Protein AF-0000000067827347 (afdb_homodimer)

InterPro domains:
  IPR035069 Antitoxin HicB/UPF0150 [SSF143100] (1-62)
  IPR051404 Type II Toxin-Antitoxin System Antitoxin [PTHR34504] (1-65)

Foldseek 3Di:
DDWDWDWDADPVVCWIFICTPQCVVADPSPDTGRDPVRNVVVVVVVVCVVVVPVDPRGDHDPPPPPD/DDWDWDWDADPVVCWIFICTVQCVVADPSPDTGRDPVRNVVVVVVVVCVVVVPVDPRHPHDPPPPDD

Sequence (134 aa):
MKYTIVIQWSNEDNCFVVFLPEFETVMQPVTHGETYEEAFDNAQQVLGLLTKDDQPLPNPKPLLFMAMKYTIVIQWSNEDNCFVVFLPEFETVMQPVTHGETYEEAFDNAQQVLGLLTKDDQPLPNPKPLLFMA

Organism: Synechocystis sp. (strain ATCC 27184 / PCC 6803 / Kazusa) (NCBI:txid1111708)

Nearest PDB structures (foldseek):
  5oc4-assembly1_A  TM=5.158E-01  e=4.528E+00  Homo sapiens
  6f00-assembly3_C  TM=4.547E-01  e=6.228E+00  Homo sapiens
  6ei8-assembly1_A  TM=4.521E-01  e=7.075E+00  Homo sapiens
  7o9m-assembly1_a  TM=2.789E-01  e=9.732E+00  Homo sapiens
  5oc4-assembly1_A  TM=5.099E-01  e=4.076E+00  Homo sapiens

Radius of gyration: 14.09 Å; Cα contact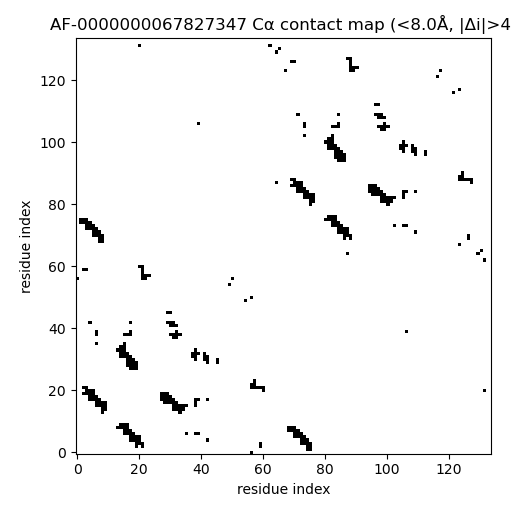s (8 Å, |Δi|>4): 215; chains: 2; bounding box: 31×40×31 Å

Solvent-accessible surface area (backbone atoms only — not comparable to full-atom values): 7933 Å² total; per-residue (Å²): 136,71,66,45,42,33,37,34,58,34,80,90,75,70,29,26,34,25,38,46,76,46,50,73,87,50,71,80,58,70,44,50,20,86,39,71,66,50,18,49,55,43,41,54,52,50,49,52,61,61,56,68,50,80,59,84,69,53,66,80,62,78,80,64,77,72,129,137,73,65,45,43,34,38,31,56,32,81,91,76,68,30,26,33,24,38,46,74,48,48,71,88,51,73,80,58,70,43,48,19,86,41,71,65,50,18,49,57,44,44,53,52,52,49,52,59,60,55,68,49,79,59,84,69,51,66,81,62,79,81,64,77,73,129

Secondary structure (DSSP, 8-state):
----EEEEEETTTTEEEEE-TT-TTS-SS-EEESSHHHHHHHHHHHHHHHHHS--------------/----EEEEEETTTTEEEEE-TT-TTS-SS-EEESSHHHHHHHHHHHHHHHHHS--------------

pLDDT: mean 82.98, std 18.2, range [35.28, 98.19]

Structure (mmCIF, N/CA/C/O backbone):
data_AF-0000000067827347-model_v1
#
loop_
_entity.id
_entity.type
_entity.pdbx_description
1 polymer 'Ssl0350 protein'
#
loop_
_atom_site.group_PDB
_atom_site.id
_atom_site.type_symbol
_atom_site.label_atom_id
_atom_site.label_alt_id
_atom_site.label_comp_id
_atom_site.label_asym_id
_atom_site.label_entity_id
_atom_site.label_seq_id
_atom_site.pdbx_PDB_ins_code
_atom_site.Cartn_x
_atom_site.Cartn_y
_atom_site.Cartn_z
_atom_site.occupancy
_atom_site.B_iso_or_equiv
_atom_site.auth_seq_id
_atom_site.auth_comp_id
_atom_site.auth_asym_id
_atom_site.auth_atom_id
_atom_site.pdbx_PDB_model_num
ATOM 1 N N . MET A 1 1 ? -2.609 -14.359 -8.391 1 59.16 1 MET A N 1
ATOM 2 C CA . MET A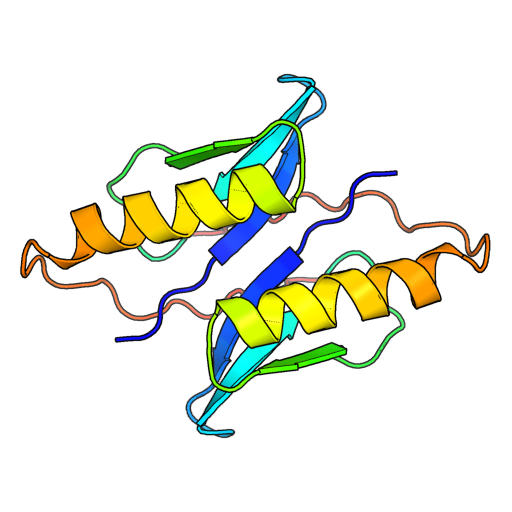 1 1 ? -2.645 -14.07 -6.961 1 59.16 1 MET A CA 1
ATOM 3 C C . MET A 1 1 ? -2.42 -12.586 -6.699 1 59.16 1 MET A C 1
ATOM 5 O O . MET A 1 1 ? -1.751 -11.906 -7.48 1 59.16 1 MET A O 1
ATOM 9 N N . LYS A 1 2 ? -3.297 -11.766 -6.09 1 83.38 2 LYS A N 1
ATOM 10 C CA . LYS A 1 2 ? -3.268 -10.32 -5.934 1 83.38 2 LYS A CA 1
ATOM 11 C C . LYS A 1 2 ? -2.445 -9.914 -4.711 1 83.38 2 LYS A C 1
ATOM 13 O O . LYS A 1 2 ? -2.553 -10.531 -3.652 1 83.38 2 LYS A O 1
ATOM 18 N N . TYR A 1 3 ? -1.31 -9.25 -4.879 1 90.12 3 TYR A N 1
ATOM 19 C CA . TYR A 1 3 ? -0.295 -8.914 -3.889 1 90.12 3 TYR A CA 1
ATOM 20 C C . TYR A 1 3 ? -0.594 -7.566 -3.242 1 90.12 3 TYR A C 1
ATOM 22 O O . TYR A 1 3 ? -1.349 -6.762 -3.791 1 90.12 3 TYR A O 1
ATOM 30 N N . THR A 1 4 ? 0.012 -7.531 -2.115 1 94.31 4 THR A N 1
ATOM 31 C CA . THR A 1 4 ? -0.151 -6.273 -1.396 1 94.31 4 THR A CA 1
ATOM 32 C C . THR A 1 4 ? 0.909 -5.262 -1.824 1 94.31 4 THR A C 1
ATOM 34 O O . THR A 1 4 ? 2.08 -5.613 -1.981 1 94.31 4 THR A O 1
ATOM 37 N N . ILE A 1 5 ? 0.507 -4.082 -2.107 1 96.12 5 ILE A N 1
ATOM 38 C CA . ILE A 1 5 ? 1.419 -2.979 -2.387 1 96.12 5 ILE A CA 1
ATOM 39 C C . ILE A 1 5 ? 1.366 -1.963 -1.247 1 96.12 5 ILE A C 1
ATOM 41 O O . ILE A 1 5 ? 0.289 -1.49 -0.878 1 96.12 5 ILE A O 1
ATOM 45 N N . VAL A 1 6 ? 2.494 -1.642 -0.69 1 96.31 6 VAL A N 1
ATOM 46 C CA . VAL A 1 6 ? 2.584 -0.615 0.342 1 96.31 6 VAL A CA 1
ATOM 47 C C . VAL A 1 6 ? 3.461 0.536 -0.148 1 96.31 6 VAL A C 1
ATOM 49 O O . VAL A 1 6 ? 4.609 0.324 -0.544 1 96.31 6 VAL A O 1
ATOM 52 N N . ILE A 1 7 ? 2.961 1.659 -0.176 1 97.06 7 ILE A N 1
ATOM 53 C CA . ILE A 1 7 ? 3.688 2.867 -0.556 1 97.06 7 ILE A CA 1
ATOM 54 C C . ILE A 1 7 ? 3.824 3.787 0.654 1 97.06 7 ILE A C 1
ATOM 56 O O . ILE A 1 7 ? 2.832 4.117 1.309 1 97.06 7 ILE A O 1
ATOM 60 N N . GLN A 1 8 ? 4.992 4.199 0.949 1 95.19 8 GLN A N 1
ATOM 61 C CA . GLN A 1 8 ? 5.234 5.031 2.123 1 95.19 8 GLN A CA 1
ATOM 62 C C . GLN A 1 8 ? 6.34 6.051 1.86 1 95.19 8 GLN A C 1
ATOM 64 O O . GLN A 1 8 ? 7.301 5.758 1.149 1 95.19 8 GLN A O 1
ATOM 69 N N . TRP A 1 9 ? 6.234 7.168 2.527 1 93.75 9 TRP A N 1
ATOM 70 C CA . TRP A 1 9 ? 7.27 8.188 2.418 1 93.75 9 TRP A CA 1
ATOM 71 C C . TRP A 1 9 ? 8.469 7.844 3.293 1 93.75 9 TRP A C 1
ATOM 73 O O . TRP A 1 9 ? 8.305 7.457 4.453 1 93.75 9 TRP A O 1
ATOM 83 N N . SER A 1 10 ? 9.578 7.902 2.719 1 93.31 10 SER A N 1
ATOM 84 C CA . SER A 1 10 ? 10.828 7.746 3.457 1 93.31 10 SER A CA 1
ATOM 85 C C . SER A 1 10 ? 11.531 9.086 3.652 1 93.31 10 SER A C 1
ATOM 87 O O . SER A 1 10 ? 11.969 9.711 2.684 1 93.31 10 SER A O 1
ATOM 89 N N . ASN A 1 11 ? 11.656 9.492 4.875 1 90.38 11 ASN A N 1
ATOM 90 C CA . ASN A 1 11 ? 12.367 10.734 5.172 1 90.38 11 ASN A CA 1
ATOM 91 C C . ASN A 1 11 ? 13.859 10.617 4.871 1 90.38 11 ASN A C 1
ATOM 93 O O . ASN A 1 11 ? 14.492 11.594 4.48 1 90.38 11 ASN A O 1
ATOM 97 N N . GLU A 1 12 ? 14.367 9.477 5.051 1 91.62 12 GLU A N 1
ATOM 98 C CA . GLU A 1 12 ? 15.781 9.234 4.809 1 91.62 12 GLU A CA 1
ATOM 99 C C . GLU A 1 12 ? 16.125 9.383 3.328 1 91.62 12 GLU A C 1
ATOM 101 O O . GLU A 1 12 ? 17.141 9.984 2.979 1 91.62 12 GLU A O 1
ATOM 106 N N . ASP A 1 13 ? 15.219 8.898 2.428 1 93.06 13 ASP A N 1
ATOM 107 C CA . ASP A 1 13 ? 15.461 8.898 0.987 1 93.06 13 ASP A CA 1
ATOM 108 C C . ASP A 1 13 ? 14.742 10.07 0.311 1 93.06 13 ASP A C 1
ATOM 110 O O . ASP A 1 13 ? 15.023 10.391 -0.846 1 93.06 13 ASP A O 1
ATOM 114 N N . ASN A 1 14 ? 13.906 10.727 1.092 1 94.5 14 ASN A N 1
ATOM 115 C CA . ASN A 1 14 ? 13.109 11.828 0.581 1 94.5 14 ASN A CA 1
ATOM 116 C C . ASN A 1 14 ? 12.305 11.422 -0.652 1 94.5 14 ASN A C 1
ATOM 118 O O . ASN A 1 14 ? 12.305 12.133 -1.658 1 94.5 14 ASN A O 1
ATOM 122 N N . CYS A 1 15 ? 11.773 10.336 -0.669 1 96.62 15 CYS A N 1
ATOM 123 C CA . CYS A 1 15 ? 10.938 9.82 -1.748 1 96.62 15 CYS A CA 1
ATOM 124 C C . CYS A 1 15 ? 9.953 8.789 -1.227 1 96.62 15 CYS A C 1
ATOM 126 O O . CYS A 1 15 ? 10.008 8.398 -0.058 1 96.62 15 CYS A O 1
ATOM 128 N N . PHE A 1 16 ? 9 8.438 -2.078 1 96.75 16 PHE A N 1
ATOM 129 C CA . PHE A 1 16 ? 8.055 7.371 -1.759 1 96.75 16 PHE A CA 1
ATOM 130 C C . PHE A 1 16 ? 8.656 6.008 -2.072 1 96.75 16 PHE A C 1
ATOM 132 O O . PHE A 1 16 ? 9.078 5.754 -3.203 1 96.75 16 PHE A O 1
ATOM 139 N N . VAL A 1 17 ? 8.688 5.141 -1.117 1 97.06 17 VAL A N 1
ATOM 140 C CA . VAL A 1 17 ? 9.234 3.801 -1.3 1 97.06 17 VAL A CA 1
ATOM 141 C C . VAL A 1 17 ? 8.102 2.777 -1.321 1 97.06 17 VAL A C 1
ATOM 143 O O . VAL A 1 17 ? 7.051 2.992 -0.713 1 97.06 17 VAL A O 1
ATOM 146 N N . VAL A 1 18 ? 8.32 1.678 -1.968 1 97 18 VAL A N 1
ATOM 147 C CA . VAL A 1 18 ? 7.293 0.662 -2.162 1 97 18 VAL A CA 1
ATOM 148 C C . VAL A 1 18 ? 7.73 -0.646 -1.506 1 97 18 VAL A C 1
ATOM 150 O O . VAL A 1 18 ? 8.859 -1.098 -1.697 1 97 18 VAL A O 1
ATOM 153 N N . PHE A 1 19 ? 6.871 -1.23 -0.78 1 94.25 19 PHE A N 1
ATOM 154 C CA . PHE A 1 19 ? 7.074 -2.549 -0.193 1 94.25 19 PHE A CA 1
ATOM 155 C C . PHE A 1 19 ? 6.113 -3.566 -0.796 1 94.25 19 PHE A C 1
ATOM 157 O O . PHE A 1 19 ? 4.949 -3.254 -1.047 1 94.25 19 PHE A O 1
ATOM 164 N N . LEU A 1 20 ? 6.566 -4.691 -1.008 1 92.81 20 LEU A N 1
ATOM 165 C CA . LEU A 1 20 ? 5.785 -5.863 -1.391 1 92.81 20 LEU A CA 1
ATOM 166 C C . LEU A 1 20 ? 5.934 -6.977 -0.358 1 92.81 20 LEU A C 1
ATOM 168 O O . LEU A 1 20 ? 6.746 -7.887 -0.531 1 92.81 20 LEU A O 1
ATOM 172 N N . PRO A 1 21 ? 5.148 -6.945 0.605 1 90.88 21 PRO A N 1
ATOM 173 C CA . PRO A 1 21 ? 5.348 -7.77 1.8 1 90.88 21 PRO A CA 1
ATOM 174 C C . PRO A 1 21 ? 5.402 -9.266 1.484 1 90.88 21 PRO A C 1
ATOM 176 O O . PRO A 1 21 ? 6.055 -10.023 2.203 1 90.88 21 PRO A O 1
ATOM 179 N N . GLU A 1 22 ? 4.727 -9.711 0.598 1 87.06 22 GLU A N 1
ATOM 180 C CA . GLU A 1 22 ? 4.688 -11.133 0.271 1 87.06 22 GLU A CA 1
ATOM 181 C C . GLU A 1 22 ? 6.012 -11.594 -0.33 1 87.06 22 GLU A C 1
ATOM 183 O O . GLU A 1 22 ? 6.289 -12.797 -0.379 1 87.06 22 GLU A O 1
ATOM 188 N N . PHE A 1 23 ? 6.734 -10.711 -0.847 1 86.12 23 PHE A N 1
ATOM 189 C CA . PHE A 1 23 ? 8.047 -11.055 -1.392 1 86.12 23 PHE A CA 1
ATOM 190 C C . PHE A 1 23 ? 9.133 -10.867 -0.34 1 86.12 23 PHE A C 1
ATOM 192 O O . PHE A 1 23 ? 9.914 -9.922 -0.406 1 86.12 23 PHE A O 1
ATOM 199 N N . GLU A 1 24 ? 9.219 -11.742 0.492 1 80.06 24 GLU A N 1
ATOM 200 C CA . GLU A 1 24 ? 10.07 -11.664 1.676 1 80.06 24 GLU A CA 1
ATOM 201 C C . GLU A 1 24 ? 11.539 -11.844 1.309 1 80.06 24 GLU A C 1
ATOM 203 O O . GLU A 1 24 ? 12.422 -11.398 2.039 1 80.06 24 GLU A O 1
ATOM 208 N N . THR A 1 25 ? 11.703 -12.5 0.249 1 82.5 25 THR A N 1
ATOM 209 C CA . THR A 1 25 ? 13.07 -12.828 -0.136 1 82.5 25 THR A CA 1
ATOM 210 C C . THR A 1 25 ? 13.711 -11.672 -0.9 1 82.5 25 THR A C 1
ATOM 212 O O . THR A 1 25 ? 14.906 -11.695 -1.188 1 82.5 25 THR A O 1
ATOM 215 N N . VAL A 1 26 ? 12.945 -10.781 -1.203 1 83.31 26 VAL A N 1
ATOM 216 C CA . VAL A 1 26 ? 13.445 -9.648 -1.978 1 83.31 26 VAL A CA 1
ATOM 217 C C . VAL A 1 26 ? 13.781 -8.492 -1.043 1 83.31 26 VAL A C 1
ATOM 219 O O . VAL A 1 26 ? 13.039 -8.211 -0.101 1 83.31 26 VAL A O 1
ATOM 222 N N . MET A 1 27 ? 14.898 -7.848 -1.238 1 88.31 27 MET A N 1
ATOM 223 C CA . MET A 1 27 ? 15.305 -6.699 -0.432 1 88.31 27 MET A CA 1
ATOM 224 C C . MET A 1 27 ? 14.242 -5.602 -0.484 1 88.31 27 MET A C 1
ATOM 226 O O . MET A 1 27 ? 13.734 -5.277 -1.558 1 88.31 27 MET A O 1
ATOM 230 N N . GLN A 1 28 ? 13.977 -5.004 0.638 1 90.62 28 GLN A N 1
ATOM 231 C CA . GLN A 1 28 ? 12.977 -3.949 0.763 1 90.62 28 GLN A CA 1
ATOM 232 C C . GLN A 1 28 ? 13.617 -2.615 1.124 1 90.62 28 GLN A C 1
ATOM 234 O O . GLN A 1 28 ? 14.656 -2.58 1.795 1 90.62 28 GLN A O 1
ATOM 239 N N . PRO A 1 29 ? 12.867 -1.599 0.537 1 94.31 29 PRO A N 1
ATOM 240 C CA . PRO A 1 29 ? 11.781 -1.422 -0.428 1 94.31 29 PRO A CA 1
ATOM 241 C C . PRO A 1 29 ? 12.156 -1.896 -1.831 1 94.31 29 PRO A C 1
ATOM 243 O O . PRO A 1 29 ? 13.312 -1.796 -2.232 1 94.31 29 PRO A O 1
ATOM 246 N N . VAL A 1 30 ? 11.234 -2.348 -2.576 1 94.62 30 VAL A N 1
ATOM 247 C CA . VAL A 1 30 ? 11.539 -2.994 -3.848 1 94.62 30 VAL A CA 1
ATOM 248 C C . VAL A 1 30 ? 11.711 -1.938 -4.938 1 94.62 30 VAL A C 1
ATOM 250 O O . VAL A 1 30 ? 12.328 -2.199 -5.973 1 94.62 30 VAL A O 1
ATOM 253 N N . THR A 1 31 ? 11.117 -0.84 -4.887 1 96.94 31 THR A N 1
ATOM 254 C CA . THR A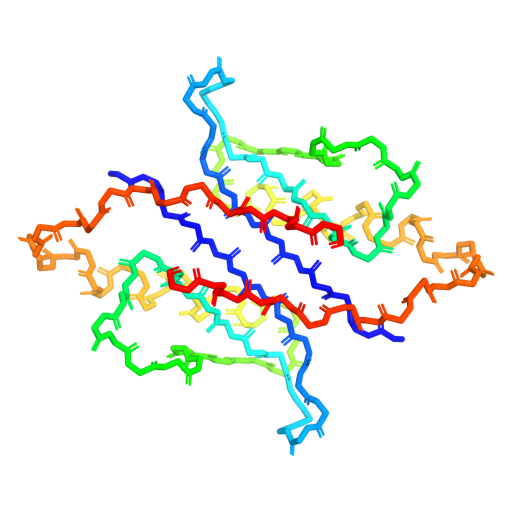 1 31 ? 11.195 0.275 -5.824 1 96.94 31 THR A CA 1
ATOM 255 C C . THR A 1 31 ? 10.789 1.581 -5.148 1 96.94 31 THR A C 1
ATOM 257 O O . THR A 1 31 ? 10.594 1.62 -3.932 1 96.94 31 THR A O 1
ATOM 260 N N . HIS A 1 32 ? 10.789 2.65 -5.91 1 97.69 32 HIS A N 1
ATOM 261 C CA . HIS A 1 32 ? 10.477 3.957 -5.344 1 97.69 32 HIS A CA 1
ATOM 262 C C . HIS A 1 32 ? 9.984 4.918 -6.422 1 97.69 32 HIS A C 1
ATOM 264 O O . HIS A 1 32 ? 9.93 4.562 -7.602 1 97.69 32 HIS A O 1
ATOM 270 N N . GLY A 1 33 ? 9.531 6.117 -5.949 1 97.88 33 GLY A N 1
ATOM 271 C CA . GLY A 1 33 ? 9.125 7.215 -6.809 1 97.88 33 GLY A CA 1
ATOM 272 C C . GLY A 1 33 ? 9.094 8.555 -6.094 1 97.88 33 GLY A C 1
ATOM 273 O O . GLY A 1 33 ? 8.93 8.602 -4.871 1 97.88 33 GLY A O 1
ATOM 274 N N . GLU A 1 34 ? 9.25 9.562 -6.84 1 96.69 34 GLU A N 1
ATOM 275 C CA . GLU A 1 34 ? 9.219 10.906 -6.266 1 96.69 34 GLU A CA 1
ATOM 276 C C . GLU A 1 34 ? 7.797 11.32 -5.898 1 96.69 34 GLU A C 1
ATOM 278 O O . GLU A 1 34 ? 7.598 12.242 -5.102 1 96.69 34 GLU A O 1
ATOM 283 N N . THR A 1 35 ? 6.84 10.711 -6.527 1 96.44 35 THR A N 1
ATOM 284 C CA . THR A 1 35 ? 5.422 10.938 -6.25 1 96.44 35 THR A CA 1
ATOM 285 C C . THR A 1 35 ? 4.707 9.609 -5.996 1 96.44 35 THR A C 1
ATOM 287 O O . THR A 1 35 ? 5.234 8.547 -6.312 1 96.44 35 THR A O 1
ATOM 290 N N . TYR A 1 36 ? 3.512 9.688 -5.434 1 97 36 TYR A N 1
ATOM 291 C CA . TYR A 1 36 ? 2.719 8.477 -5.246 1 97 36 TYR A CA 1
ATOM 292 C C . TYR A 1 36 ? 2.533 7.734 -6.562 1 97 36 TYR A C 1
ATOM 294 O O . TYR A 1 36 ? 2.689 6.512 -6.625 1 97 36 TYR A O 1
ATOM 302 N N . GLU A 1 37 ? 2.172 8.555 -7.582 1 97.19 37 GLU A N 1
ATOM 303 C CA . GLU A 1 37 ? 1.884 7.984 -8.891 1 97.19 37 GLU A CA 1
ATOM 304 C C . GLU A 1 37 ? 3.1 7.258 -9.461 1 97.19 37 GLU A C 1
ATOM 306 O O . GLU A 1 37 ? 2.992 6.117 -9.914 1 97.19 37 GLU A O 1
ATOM 311 N N . GLU A 1 38 ? 4.18 7.941 -9.445 1 98.06 38 GLU A N 1
ATOM 312 C CA . GLU A 1 38 ? 5.406 7.336 -9.961 1 98.06 38 GLU A CA 1
ATOM 313 C C . GLU A 1 38 ? 5.758 6.066 -9.188 1 98.06 38 GLU A C 1
ATOM 315 O O . GLU A 1 38 ? 6.125 5.055 -9.789 1 98.06 38 GLU A O 1
ATOM 320 N N . ALA A 1 39 ? 5.75 6.129 -7.859 1 97.94 39 ALA A N 1
ATOM 321 C CA . ALA A 1 39 ? 6.031 4.969 -7.02 1 97.94 39 ALA A CA 1
ATOM 322 C C . ALA A 1 39 ? 5.094 3.811 -7.355 1 97.94 39 ALA A C 1
ATOM 324 O O . ALA A 1 39 ? 5.527 2.66 -7.453 1 97.94 39 ALA A O 1
ATOM 325 N N . PHE A 1 40 ? 3.838 4.109 -7.527 1 98.19 40 PHE A N 1
ATOM 326 C CA . PHE A 1 40 ? 2.836 3.098 -7.836 1 98.19 40 PHE A CA 1
ATOM 327 C C . PHE A 1 40 ? 3.104 2.469 -9.203 1 98.19 40 PHE A C 1
ATOM 329 O O . PHE A 1 40 ? 3.023 1.249 -9.352 1 98.19 40 PHE A O 1
ATOM 336 N N . ASP A 1 41 ? 3.33 3.307 -10.211 1 97.88 41 ASP A N 1
ATOM 337 C CA . ASP A 1 41 ? 3.629 2.801 -11.547 1 97.88 41 ASP A CA 1
ATOM 338 C C . ASP A 1 41 ? 4.828 1.856 -11.523 1 97.88 41 ASP A C 1
ATOM 340 O O . ASP A 1 41 ? 4.793 0.782 -12.125 1 97.88 41 ASP A O 1
ATOM 344 N N . ASN A 1 42 ? 5.898 2.27 -10.836 1 98.06 42 ASN A N 1
ATOM 345 C CA . ASN A 1 42 ? 7.086 1.435 -10.703 1 98.06 42 ASN A CA 1
ATOM 346 C C . ASN A 1 42 ? 6.777 0.133 -9.969 1 98.06 42 ASN A C 1
ATOM 348 O O . ASN A 1 42 ? 7.305 -0.923 -10.32 1 98.06 42 ASN A O 1
ATOM 352 N N . ALA A 1 43 ? 5.938 0.223 -8.906 1 97 43 ALA A N 1
ATOM 353 C CA . ALA A 1 43 ? 5.527 -0.956 -8.148 1 97 43 ALA A CA 1
ATOM 354 C C . ALA A 1 43 ? 4.867 -1.989 -9.055 1 97 43 ALA A C 1
ATOM 356 O O . ALA A 1 43 ? 5.152 -3.186 -8.953 1 97 43 ALA A O 1
ATOM 357 N N . GLN A 1 44 ? 3.934 -1.493 -9.867 1 95.31 44 GLN A N 1
ATOM 358 C CA . GLN A 1 44 ? 3.23 -2.395 -10.773 1 95.31 44 GLN A CA 1
ATOM 359 C C . GLN A 1 44 ? 4.199 -3.076 -11.734 1 95.31 44 GLN A C 1
ATOM 361 O O . GLN A 1 44 ? 4.043 -4.258 -12.047 1 95.31 44 GLN A O 1
ATOM 366 N N . GLN A 1 45 ? 5.109 -2.359 -12.234 1 94.81 45 GLN A N 1
ATOM 367 C CA . GLN A 1 45 ? 6.117 -2.924 -13.125 1 94.81 45 GLN A CA 1
ATOM 368 C C . GLN A 1 45 ? 6.918 -4.02 -12.422 1 94.81 45 GLN A C 1
ATOM 370 O O . GLN A 1 45 ? 7.117 -5.102 -12.977 1 94.81 45 GLN A O 1
ATOM 375 N N . VAL A 1 46 ? 7.438 -3.682 -11.219 1 93 46 VAL A N 1
ATOM 376 C CA . VAL A 1 46 ? 8.227 -4.629 -10.438 1 93 46 VAL A CA 1
ATOM 377 C C . VAL A 1 46 ? 7.398 -5.879 -10.156 1 93 46 VAL A C 1
ATOM 379 O O . VAL A 1 46 ? 7.898 -7 -10.266 1 93 46 VAL A O 1
ATOM 382 N N . LEU A 1 47 ? 6.164 -5.695 -9.766 1 91 47 LEU A N 1
ATOM 383 C CA . LEU A 1 47 ? 5.27 -6.816 -9.508 1 91 47 LEU A CA 1
ATOM 384 C C . LEU A 1 47 ? 5.145 -7.711 -10.742 1 91 47 LEU A C 1
ATOM 386 O O . LEU A 1 47 ? 5.113 -8.938 -10.617 1 91 47 LEU A O 1
ATOM 390 N N . GLY A 1 48 ? 4.961 -7.086 -11.891 1 89.56 48 GLY A N 1
ATOM 391 C CA . GLY A 1 48 ? 4.922 -7.84 -13.133 1 89.56 48 GLY A CA 1
ATOM 392 C C . GLY A 1 48 ? 6.152 -8.695 -13.352 1 89.56 48 GLY A C 1
ATOM 393 O O . GLY A 1 48 ? 6.055 -9.828 -13.828 1 89.56 48 GLY A O 1
ATOM 394 N N . LEU A 1 49 ? 7.305 -8.148 -13.047 1 88 49 LEU A N 1
ATOM 395 C CA . LEU A 1 49 ? 8.578 -8.844 -13.211 1 88 49 LEU A CA 1
ATOM 396 C C . LEU A 1 49 ? 8.703 -10 -12.219 1 88 49 LEU A C 1
ATOM 398 O O . LEU A 1 49 ? 9.211 -11.062 -12.57 1 88 49 LEU A O 1
ATOM 402 N N . LEU A 1 50 ? 8.312 -9.773 -10.992 1 86 50 LEU A N 1
ATOM 403 C CA . LEU A 1 50 ? 8.445 -10.766 -9.93 1 86 50 LEU A CA 1
ATOM 404 C C . LEU A 1 50 ? 7.457 -11.914 -10.125 1 86 50 LEU A C 1
ATOM 406 O O . LEU A 1 50 ? 7.703 -13.031 -9.664 1 86 50 LEU A O 1
ATOM 410 N N . THR A 1 51 ? 6.395 -11.641 -10.625 1 83.31 51 THR A N 1
ATOM 411 C CA . THR A 1 51 ? 5.352 -12.656 -10.734 1 83.31 51 THR A CA 1
ATOM 412 C C . THR A 1 51 ? 5.418 -13.359 -12.086 1 83.31 51 THR A C 1
ATOM 414 O O . THR A 1 51 ? 4.727 -14.352 -12.305 1 83.31 51 THR A O 1
ATOM 417 N N . LYS A 1 52 ? 5.93 -12.734 -13.023 1 75.19 52 LYS A N 1
ATOM 418 C CA . LYS A 1 52 ? 6.141 -13.484 -14.258 1 75.19 52 LYS A CA 1
ATOM 419 C C . LYS A 1 52 ? 6.793 -14.836 -13.977 1 75.19 52 LYS A C 1
ATOM 421 O O . LYS A 1 52 ? 6.438 -15.836 -14.594 1 75.19 52 LYS A O 1
ATOM 426 N N . ASP A 1 53 ? 7.875 -14.734 -13.109 1 59.03 53 ASP A N 1
ATOM 427 C CA . ASP A 1 53 ? 8.539 -16 -12.844 1 59.03 53 ASP A CA 1
ATOM 428 C C . ASP A 1 53 ? 7.789 -16.797 -11.773 1 59.03 53 ASP A C 1
ATOM 430 O O . ASP A 1 53 ? 7.293 -16.234 -10.805 1 59.03 53 ASP A O 1
ATOM 434 N N . ASP A 1 54 ? 7.016 -17.766 -12.086 1 55.34 54 ASP A N 1
ATOM 435 C CA . ASP A 1 54 ? 6.25 -18.781 -11.359 1 55.34 54 ASP A CA 1
ATOM 436 C C . ASP A 1 54 ? 6.82 -19 -9.953 1 55.34 54 ASP A C 1
ATOM 438 O O . ASP A 1 54 ? 6.996 -20.125 -9.516 1 55.34 54 ASP A O 1
ATOM 442 N N . GLN A 1 55 ? 7.59 -18.078 -9.477 1 55.5 55 GLN A N 1
ATOM 443 C CA . GLN A 1 55 ? 8.055 -18.5 -8.164 1 55.5 55 GLN A CA 1
ATOM 444 C C . GLN A 1 55 ? 6.898 -18.609 -7.176 1 55.5 55 GLN A C 1
ATOM 446 O O . GLN A 1 55 ? 5.875 -17.938 -7.328 1 55.5 55 GLN A O 1
ATOM 451 N N . PRO A 1 56 ? 6.863 -19.656 -6.418 1 53.72 56 PRO A N 1
ATOM 452 C CA . PRO A 1 56 ? 5.809 -19.875 -5.43 1 53.72 56 PRO A CA 1
ATOM 453 C C . PRO A 1 56 ? 5.504 -18.625 -4.602 1 53.72 56 PRO A C 1
ATOM 455 O O . PRO A 1 56 ? 6.418 -18.016 -4.055 1 53.72 56 PRO A O 1
ATOM 458 N N . LEU A 1 57 ? 4.637 -17.859 -5.023 1 53.84 57 LEU A N 1
ATOM 459 C CA . LEU A 1 57 ? 4.215 -16.641 -4.355 1 53.84 57 LEU A CA 1
ATOM 460 C C . LEU A 1 57 ? 3.84 -16.906 -2.904 1 53.84 57 LEU A C 1
ATOM 462 O O . LEU A 1 57 ? 3.141 -17.875 -2.611 1 53.84 57 LEU A O 1
ATOM 466 N N . PRO A 1 58 ? 4.68 -16.359 -2.037 1 57.91 58 PRO A N 1
ATOM 467 C CA . PRO A 1 58 ? 4.281 -16.609 -0.65 1 57.91 58 PRO A CA 1
ATOM 468 C C . PRO A 1 58 ? 2.828 -16.234 -0.377 1 57.91 58 PRO A C 1
ATOM 470 O O . PRO A 1 58 ? 2.232 -15.461 -1.138 1 57.91 58 PRO A O 1
ATOM 473 N N . ASN A 1 59 ? 2.162 -16.906 0.487 1 57.69 59 ASN A N 1
ATOM 474 C CA . ASN A 1 59 ? 0.796 -16.672 0.946 1 57.69 59 ASN A CA 1
ATOM 475 C C . ASN A 1 59 ? 0.574 -15.211 1.318 1 57.69 59 ASN A C 1
ATOM 477 O O . ASN A 1 59 ? 1.454 -14.57 1.898 1 57.69 59 ASN A O 1
ATOM 481 N N . PRO A 1 60 ? -0.301 -14.672 0.601 1 55.75 60 PRO A N 1
ATOM 482 C CA . PRO A 1 60 ? -0.641 -13.328 1.074 1 55.75 60 PRO A CA 1
ATOM 483 C C . PRO A 1 60 ? -0.644 -13.219 2.598 1 55.75 60 PRO A C 1
ATOM 485 O O . PRO A 1 60 ? -1.181 -14.102 3.279 1 55.75 60 PRO A O 1
ATOM 488 N N . LYS A 1 61 ? 0.349 -12.523 3.15 1 56.72 61 LYS A N 1
ATOM 489 C CA . LYS A 1 61 ? 0.337 -12.328 4.598 1 56.72 61 LYS A CA 1
ATOM 490 C C . LYS A 1 61 ? -0.596 -11.188 4.992 1 56.72 61 LYS A C 1
ATOM 492 O O . LYS A 1 61 ? -0.576 -10.125 4.375 1 56.72 61 LYS A O 1
ATOM 497 N N . PRO A 1 62 ? -1.5 -11.508 5.797 1 53.78 62 PRO A N 1
ATOM 498 C CA . PRO A 1 62 ? -2.336 -10.414 6.301 1 53.78 62 PRO A CA 1
ATOM 499 C C . PRO A 1 62 ? -1.521 -9.281 6.926 1 53.78 62 PRO A C 1
ATOM 501 O O . PRO A 1 62 ? -0.507 -9.539 7.578 1 53.78 62 PRO A O 1
ATOM 504 N N . LEU A 1 63 ? -1.564 -8.141 6.277 1 53.44 63 LEU A N 1
ATOM 505 C CA . LEU A 1 63 ? -0.944 -6.984 6.91 1 53.44 63 LEU A CA 1
ATOM 506 C C . LEU A 1 63 ? -1.553 -6.727 8.281 1 53.44 63 LEU A C 1
ATOM 508 O O . LEU A 1 63 ? -2.771 -6.582 8.414 1 53.44 63 LEU A O 1
ATOM 512 N N . LEU A 1 64 ? -0.987 -7.324 9.352 1 49.47 64 LEU A N 1
ATOM 513 C CA . LEU A 1 64 ? -1.443 -7.004 10.695 1 49.47 64 LEU A CA 1
ATOM 514 C C . LEU A 1 64 ? -1.148 -5.547 11.039 1 49.47 64 LEU A C 1
ATOM 516 O O . LEU A 1 64 ? -0.016 -5.086 10.875 1 49.47 64 LEU A O 1
ATOM 520 N N . PHE A 1 65 ? -2.105 -4.762 10.867 1 47.62 65 PHE A N 1
ATOM 521 C CA . PHE A 1 65 ? -1.98 -3.406 11.391 1 47.62 65 PHE A CA 1
ATOM 522 C C . PHE A 1 65 ? -1.935 -3.416 12.914 1 47.62 65 PHE A C 1
ATOM 524 O O . PHE A 1 65 ? -2.84 -3.939 13.562 1 47.62 65 PHE A O 1
ATOM 531 N N . MET A 1 66 ? -0.886 -4.113 13.438 1 37.12 66 MET A N 1
ATOM 532 C CA . MET A 1 66 ? -0.966 -4.016 14.898 1 37.12 66 MET A CA 1
ATOM 533 C C . MET A 1 66 ? -1.084 -2.562 15.336 1 37.12 66 MET A C 1
ATOM 535 O O . MET A 1 66 ? -0.374 -1.694 14.828 1 37.12 66 MET A O 1
ATOM 539 N N . ALA A 1 67 ? -2.084 -2.332 16.109 1 36.5 67 ALA A N 1
ATOM 540 C CA . ALA A 1 67 ? -2.234 -1.129 16.922 1 36.5 67 ALA A CA 1
ATOM 541 C C . ALA A 1 67 ? -0.99 -0.879 17.766 1 36.5 67 ALA A C 1
ATOM 543 O O . ALA A 1 67 ? -0.282 -1.82 18.141 1 36.5 67 ALA A O 1
ATOM 544 N N . MET B 1 1 ? 2.43 16.297 4.504 1 58.72 1 MET B N 1
ATOM 545 C CA . MET B 1 1 ? 2.797 15.094 5.234 1 58.72 1 MET B CA 1
ATOM 546 C C . MET B 1 1 ? 2.504 13.844 4.406 1 58.72 1 MET B C 1
ATOM 548 O O . MET B 1 1 ? 1.572 13.836 3.602 1 58.72 1 MET B O 1
ATOM 552 N N . LYS B 1 2 ? 3.434 12.945 4.008 1 83.44 2 LYS B N 1
ATOM 553 C CA . LYS B 1 2 ? 3.297 11.844 3.057 1 83.44 2 LYS B CA 1
ATOM 554 C C . LYS B 1 2 ? 2.834 10.57 3.752 1 83.44 2 LYS B C 1
ATOM 556 O O . LYS B 1 2 ? 3.33 10.227 4.828 1 83.44 2 LYS B O 1
ATOM 561 N N . TYR B 1 3 ? 1.621 10.109 3.498 1 90.12 3 TYR B N 1
ATOM 562 C CA . TYR B 1 3 ? 0.923 9.008 4.152 1 90.12 3 TYR B CA 1
ATOM 563 C C . TYR B 1 3 ? 1.217 7.688 3.453 1 90.12 3 TYR B C 1
ATOM 565 O O . TYR B 1 3 ? 1.649 7.672 2.299 1 90.12 3 TYR B O 1
ATOM 573 N N . THR B 1 4 ? 0.974 6.75 4.297 1 94.38 4 THR B N 1
ATOM 574 C CA . THR B 1 4 ? 1.174 5.41 3.748 1 94.38 4 THR B CA 1
ATOM 575 C C . THR B 1 4 ? -0.094 4.914 3.059 1 94.38 4 THR B C 1
ATOM 577 O O . THR B 1 4 ? -1.199 5.098 3.574 1 94.38 4 THR B O 1
ATOM 580 N N . ILE B 1 5 ? 0.043 4.395 1.889 1 96.12 5 ILE B N 1
ATOM 581 C CA . ILE B 1 5 ? -1.054 3.748 1.177 1 96.12 5 ILE B CA 1
ATOM 582 C C . ILE B 1 5 ? -0.803 2.244 1.095 1 96.12 5 ILE B C 1
ATOM 584 O O . ILE B 1 5 ? 0.262 1.81 0.65 1 96.12 5 ILE B O 1
ATOM 588 N N . VAL B 1 6 ? -1.746 1.468 1.521 1 96.38 6 VAL B N 1
ATOM 589 C CA . VAL B 1 6 ? -1.663 0.015 1.411 1 96.38 6 VAL B CA 1
ATOM 590 C C . VAL B 1 6 ? -2.799 -0.502 0.53 1 96.38 6 VAL B C 1
ATOM 592 O O . VAL B 1 6 ? -3.971 -0.228 0.794 1 96.38 6 VAL B O 1
ATOM 595 N N . ILE B 1 7 ? -2.486 -1.148 -0.463 1 97 7 ILE B N 1
ATOM 596 C CA . ILE B 1 7 ? -3.453 -1.763 -1.367 1 97 7 ILE B CA 1
ATOM 597 C C . ILE B 1 7 ? -3.346 -3.283 -1.282 1 97 7 ILE B C 1
ATOM 599 O O . ILE B 1 7 ? -2.258 -3.844 -1.43 1 97 7 ILE B O 1
ATOM 603 N N . GLN B 1 8 ? -4.43 -3.928 -1.056 1 95 8 GLN B N 1
ATOM 604 C CA . GLN B 1 8 ? -4.418 -5.379 -0.896 1 95 8 GLN B CA 1
ATOM 605 C C . GLN B 1 8 ? -5.684 -6.008 -1.468 1 95 8 GLN B C 1
ATOM 607 O O . GLN B 1 8 ? -6.762 -5.418 -1.395 1 95 8 GLN B O 1
ATOM 612 N N . TRP B 1 9 ? -5.539 -7.227 -1.915 1 93.5 9 TRP B N 1
ATOM 613 C CA . TRP B 1 9 ? -6.691 -7.961 -2.424 1 93.5 9 TRP B CA 1
ATOM 614 C C . TRP B 1 9 ? -7.512 -8.547 -1.278 1 93.5 9 TRP B C 1
ATOM 616 O O . TRP B 1 9 ? -6.953 -9.125 -0.342 1 93.5 9 TRP B O 1
ATOM 626 N N . SER B 1 10 ? -8.742 -8.312 -1.331 1 93 10 SER B N 1
ATOM 627 C CA . SER B 1 10 ? -9.68 -8.93 -0.393 1 93 10 SER B CA 1
ATOM 628 C C . SER B 1 10 ? -10.469 -10.047 -1.059 1 93 10 SER B C 1
ATOM 630 O O . SER B 1 10 ? -11.266 -9.805 -1.97 1 93 10 SER B O 1
ATOM 632 N N . ASN B 1 11 ? -10.281 -11.242 -0.591 1 90.12 11 ASN B N 1
ATOM 633 C CA . ASN B 1 11 ? -11.039 -12.375 -1.12 1 90.12 11 ASN B CA 1
ATOM 634 C C . ASN B 1 11 ? -12.516 -12.273 -0.763 1 90.12 11 ASN B C 1
ATOM 636 O O . ASN B 1 11 ? -13.375 -12.719 -1.53 1 90.12 11 ASN B O 1
ATOM 640 N N . GLU B 1 12 ? -12.789 -11.734 0.349 1 91.44 12 GLU B N 1
ATOM 641 C CA . GLU B 1 12 ? -14.164 -11.594 0.811 1 91.44 12 GLU B CA 1
ATOM 642 C C . GLU B 1 12 ? -14.953 -10.641 -0.087 1 91.44 12 GLU B C 1
ATOM 644 O O . GLU B 1 12 ? -16.109 -10.914 -0.43 1 91.44 12 GLU B O 1
ATOM 649 N N . ASP B 1 13 ? -14.281 -9.531 -0.542 1 93.12 13 ASP B N 1
ATOM 650 C CA . ASP B 1 13 ? -14.938 -8.5 -1.335 1 93.12 13 ASP B CA 1
ATOM 651 C C . ASP B 1 13 ? -14.641 -8.672 -2.822 1 93.12 13 ASP B C 1
ATOM 653 O O . ASP B 1 13 ? -15.297 -8.062 -3.67 1 93.12 13 ASP B O 1
ATOM 657 N N . ASN B 1 14 ? -13.711 -9.57 -3.098 1 94.5 14 ASN B N 1
ATOM 658 C CA . ASN B 1 14 ? -13.266 -9.812 -4.465 1 94.5 14 ASN B CA 1
ATOM 659 C C . ASN B 1 14 ? -12.828 -8.516 -5.148 1 94.5 14 ASN B C 1
ATOM 661 O O . ASN B 1 14 ? -13.234 -8.242 -6.281 1 94.5 14 ASN B O 1
ATOM 665 N N . CYS B 1 15 ? -12.164 -7.715 -4.516 1 96.62 15 CYS B N 1
ATOM 666 C CA . CYS B 1 15 ? -11.633 -6.461 -5.043 1 96.62 15 CYS B CA 1
ATOM 667 C C . CYS B 1 15 ? -10.398 -6.027 -4.262 1 96.62 15 CYS B C 1
ATOM 669 O O . CYS B 1 15 ? -10.047 -6.637 -3.248 1 96.62 15 CYS B O 1
ATOM 671 N N . PHE B 1 16 ? -9.703 -5.047 -4.812 1 96.62 16 PHE B N 1
ATOM 672 C CA . PHE B 1 16 ? -8.57 -4.449 -4.117 1 96.62 16 PHE B CA 1
ATOM 673 C C . PHE B 1 16 ? -9.039 -3.396 -3.121 1 96.62 16 PHE B C 1
ATOM 675 O O . PHE B 1 16 ? -9.734 -2.447 -3.49 1 96.62 16 PHE B O 1
ATOM 682 N N . VAL B 1 17 ? -8.664 -3.541 -1.886 1 97 17 VAL B N 1
ATOM 683 C CA . VAL B 1 17 ? -9.047 -2.596 -0.843 1 97 17 VAL B CA 1
ATOM 684 C C . VAL B 1 17 ? -7.84 -1.751 -0.439 1 97 17 VAL B C 1
ATOM 686 O O . VAL B 1 17 ? -6.695 -2.201 -0.545 1 97 17 VAL B O 1
ATOM 689 N N . VAL B 1 18 ? -8.094 -0.572 0.054 1 97.06 18 VAL B N 1
ATOM 690 C CA . VAL B 1 18 ? -7.035 0.379 0.38 1 97.06 18 VAL B CA 1
ATOM 691 C C . VAL B 1 18 ? -7.066 0.696 1.873 1 97.06 18 VAL B C 1
ATOM 693 O O . VAL B 1 18 ? -8.133 0.978 2.432 1 97.06 18 VAL B O 1
ATOM 696 N N . PHE B 1 19 ? -5.953 0.658 2.488 1 94.38 19 PHE B N 1
ATOM 697 C CA . PHE B 1 19 ? -5.785 1.063 3.879 1 94.38 19 PHE B CA 1
ATOM 698 C C . PHE B 1 19 ? -4.922 2.316 3.979 1 94.38 19 PHE B C 1
ATOM 700 O O . PHE B 1 19 ? -3.943 2.461 3.244 1 94.38 19 PHE B O 1
ATOM 707 N N . LEU B 1 20 ? -5.262 3.148 4.82 1 92.88 20 LEU B N 1
ATOM 708 C CA . LEU B 1 20 ? -4.484 4.312 5.227 1 92.88 20 LEU B CA 1
ATOM 709 C C . LEU B 1 20 ? -4.16 4.254 6.715 1 92.88 20 LEU B C 1
ATOM 711 O O . LEU B 1 20 ? -4.855 4.867 7.531 1 92.88 20 LEU B O 1
ATOM 715 N N . PRO B 1 21 ? -3.135 3.633 7.039 1 91.12 21 PRO B N 1
ATOM 716 C CA . PRO B 1 21 ? -2.854 3.258 8.43 1 91.12 21 PRO B CA 1
ATOM 717 C C . PRO B 1 21 ? -2.791 4.465 9.359 1 91.12 21 PRO B C 1
ATOM 719 O O . PRO B 1 21 ? -3.086 4.34 10.555 1 91.12 21 PRO B O 1
ATOM 722 N N . GLU B 1 22 ? -2.355 5.504 8.953 1 87.12 22 GLU B N 1
ATOM 723 C CA . GLU B 1 22 ? -2.215 6.684 9.805 1 87.12 22 GLU B CA 1
ATOM 724 C C . GLU B 1 22 ? -3.578 7.25 10.188 1 87.12 22 GLU B C 1
ATOM 726 O O . GLU B 1 22 ? -3.686 8.039 11.133 1 87.12 22 GLU B O 1
ATOM 731 N N . PHE B 1 23 ? -4.543 6.953 9.438 1 86.38 23 PHE B N 1
ATOM 732 C CA . PHE B 1 23 ? -5.895 7.398 9.766 1 86.38 23 PHE B CA 1
ATOM 733 C C . PHE B 1 23 ? -6.621 6.344 10.594 1 86.38 23 PHE B C 1
ATOM 735 O O . PHE B 1 23 ? -7.52 5.664 10.094 1 86.38 23 PHE B O 1
ATOM 742 N N . GLU B 1 24 ? -6.316 6.293 11.766 1 80.62 24 GLU B N 1
ATOM 743 C CA . GLU B 1 24 ? -6.766 5.246 12.68 1 80.62 24 GLU B CA 1
ATOM 744 C C . GLU B 1 24 ? -8.234 5.422 13.039 1 80.62 24 GLU B C 1
ATOM 746 O O . GLU B 1 24 ? -8.914 4.461 13.414 1 80.62 24 GLU B O 1
ATOM 751 N N . THR B 1 25 ? -8.633 6.617 12.93 1 82.94 25 THR B N 1
ATOM 752 C CA . THR B 1 25 ? -10 6.918 13.359 1 82.94 25 THR B CA 1
ATOM 753 C C . THR B 1 25 ? -10.992 6.645 12.234 1 82.94 25 THR B C 1
ATOM 755 O O . THR B 1 25 ? -12.203 6.699 12.438 1 82.94 25 THR B O 1
ATOM 758 N N . VAL B 1 26 ? -10.477 6.398 11.156 1 83.88 26 VAL B N 1
ATOM 759 C CA . VAL B 1 26 ? -11.336 6.164 10 1 83.88 26 VAL B CA 1
ATOM 760 C C . VAL B 1 26 ? -11.539 4.664 9.797 1 83.88 26 VAL B C 1
ATOM 762 O O . VAL B 1 26 ? -10.586 3.883 9.93 1 83.88 26 VAL B O 1
ATOM 765 N N . MET B 1 27 ? -12.742 4.234 9.547 1 88.81 27 MET B N 1
ATOM 766 C CA . MET B 1 27 ? -13.039 2.828 9.297 1 88.81 27 MET B CA 1
ATOM 767 C C . MET B 1 27 ? -12.219 2.301 8.125 1 88.81 27 MET B C 1
ATOM 769 O O . MET B 1 27 ? -12.141 2.949 7.078 1 88.81 27 MET B O 1
ATOM 773 N N . GLN B 1 28 ? -11.703 1.112 8.281 1 90.94 28 GLN B N 1
ATOM 774 C CA . GLN B 1 28 ? -10.875 0.473 7.262 1 90.94 28 GLN B CA 1
ATOM 775 C C . GLN B 1 28 ? -11.57 -0.757 6.688 1 90.94 28 GLN B C 1
ATOM 777 O O . GLN B 1 28 ? -12.352 -1.416 7.375 1 90.94 28 GLN B O 1
ATOM 782 N N . PRO B 1 29 ? -11.164 -0.902 5.352 1 94.44 29 PRO B N 1
ATOM 783 C CA . PRO B 1 29 ? -10.453 -0.156 4.309 1 94.44 29 PRO B CA 1
ATOM 784 C C . PRO B 1 29 ? -11.156 1.144 3.93 1 94.44 29 PRO B C 1
ATOM 786 O O . PRO B 1 29 ? -12.391 1.219 3.979 1 94.44 29 PRO B O 1
ATOM 789 N N . VAL B 1 30 ? -10.469 2.117 3.52 1 94.75 30 VAL B N 1
ATOM 790 C CA . VAL B 1 30 ? -11.047 3.443 3.324 1 94.75 30 VAL B CA 1
ATOM 791 C C . VAL B 1 30 ? -11.68 3.533 1.938 1 94.75 30 VAL B C 1
ATOM 793 O O . VAL B 1 30 ? -12.539 4.387 1.694 1 94.75 30 VAL B O 1
ATOM 796 N N . THR B 1 31 ? -11.258 2.861 0.981 1 97 31 THR B N 1
ATOM 797 C CA . THR B 1 31 ? -11.773 2.811 -0.382 1 97 31 THR B CA 1
ATOM 798 C C . THR B 1 31 ? -11.375 1.502 -1.062 1 97 31 THR B C 1
ATOM 800 O O . THR B 1 31 ? -10.836 0.601 -0.416 1 97 31 THR B O 1
ATOM 803 N N . HIS B 1 32 ? -11.742 1.353 -2.311 1 97.75 32 HIS B N 1
ATOM 804 C CA . HIS B 1 32 ? -11.461 0.116 -3.031 1 97.75 32 HIS B CA 1
ATOM 805 C C . HIS B 1 32 ? -11.445 0.347 -4.539 1 97.75 32 HIS B C 1
ATOM 807 O O . HIS B 1 32 ? -11.703 1.46 -5.004 1 97.75 32 HIS B O 1
ATOM 813 N N . GLY B 1 33 ? -11.047 -0.724 -5.266 1 97.88 33 GLY B N 1
ATOM 814 C CA . GLY B 1 33 ? -11.07 -0.757 -6.719 1 97.88 33 GLY B CA 1
ATOM 815 C C . GLY B 1 33 ? -11 -2.164 -7.285 1 97.88 33 GLY B C 1
ATOM 816 O O . GLY B 1 33 ? -10.492 -3.076 -6.633 1 97.88 33 GLY B O 1
ATOM 817 N N . GLU B 1 34 ? -11.508 -2.299 -8.445 1 96.75 34 GLU B N 1
ATOM 818 C CA . GLU B 1 34 ? -11.492 -3.602 -9.102 1 96.75 34 GLU B CA 1
ATOM 819 C C . GLU B 1 34 ? -10.094 -3.949 -9.609 1 96.75 34 GLU B C 1
ATOM 821 O O . GLU B 1 34 ? -9.797 -5.117 -9.867 1 96.75 34 GLU B O 1
ATOM 826 N N . THR B 1 35 ? -9.297 -2.953 -9.828 1 96.5 35 THR B N 1
ATOM 827 C CA . THR B 1 35 ? -7.906 -3.105 -10.25 1 96.5 35 THR B CA 1
ATOM 828 C C . THR B 1 35 ? -6.973 -2.322 -9.328 1 96.5 35 THR B C 1
ATOM 830 O O . THR B 1 35 ? -7.422 -1.46 -8.57 1 96.5 35 THR B O 1
ATOM 833 N N . TYR B 1 36 ? -5.688 -2.633 -9.398 1 97 36 TYR B N 1
ATOM 834 C CA . TYR B 1 36 ? -4.715 -1.865 -8.625 1 97 36 TYR B CA 1
ATOM 835 C C . TYR B 1 36 ? -4.832 -0.376 -8.93 1 97 36 TYR B C 1
ATOM 837 O O . TYR B 1 36 ? -4.832 0.452 -8.016 1 97 36 TYR B O 1
ATOM 845 N N . GLU B 1 37 ? -4.922 -0.11 -10.258 1 97.25 37 GLU B N 1
ATOM 846 C CA . GLU B 1 37 ? -4.965 1.275 -10.711 1 97.25 37 GLU B CA 1
ATOM 847 C C . GLU B 1 37 ? -6.184 2.004 -10.148 1 97.25 37 GLU B C 1
ATOM 849 O O . GLU B 1 37 ? -6.059 3.107 -9.617 1 97.25 37 GLU B O 1
ATOM 854 N N . GLU B 1 38 ? -7.289 1.397 -10.32 1 98.06 38 GLU B N 1
ATOM 855 C CA . GLU B 1 38 ? -8.516 2.004 -9.82 1 98.06 38 GLU B CA 1
ATOM 856 C C . GLU B 1 38 ? -8.445 2.225 -8.312 1 98.06 38 GLU B C 1
ATOM 858 O O . GLU B 1 38 ? -8.836 3.285 -7.812 1 98.06 38 GLU B O 1
ATOM 863 N N . ALA B 1 39 ? -8.047 1.193 -7.562 1 97.94 39 ALA B N 1
ATOM 864 C CA . ALA B 1 39 ? -7.902 1.3 -6.113 1 97.94 39 ALA B CA 1
ATOM 865 C C . ALA B 1 39 ? -6.961 2.438 -5.738 1 97.94 39 ALA B C 1
ATOM 867 O O . ALA B 1 39 ? -7.242 3.211 -4.82 1 97.94 39 ALA B O 1
ATOM 868 N N . PHE B 1 40 ? -5.863 2.537 -6.445 1 98.12 40 PHE B N 1
ATOM 869 C CA . PHE B 1 40 ? -4.871 3.572 -6.184 1 98.12 40 PHE B CA 1
ATOM 870 C C . PHE B 1 40 ? -5.449 4.957 -6.461 1 98.12 40 PHE B C 1
ATOM 872 O O . PHE B 1 40 ? -5.25 5.887 -5.676 1 98.12 40 PHE B O 1
ATOM 879 N N . ASP B 1 41 ? -6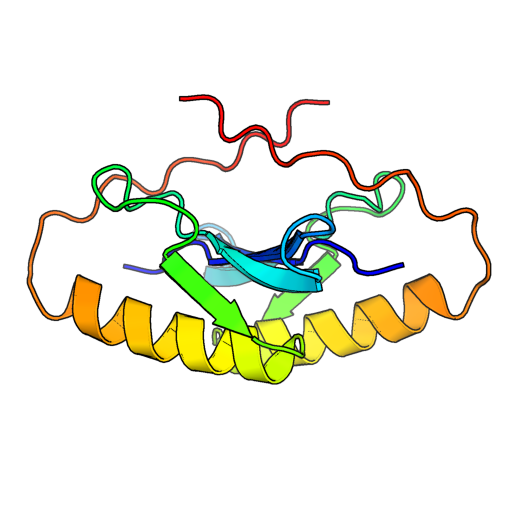.078 5.129 -7.613 1 97.88 41 ASP B N 1
ATOM 880 C CA . ASP B 1 41 ? -6.691 6.41 -7.957 1 97.88 41 ASP B CA 1
ATOM 881 C C . ASP B 1 41 ? -7.688 6.848 -6.887 1 97.88 41 ASP B C 1
ATOM 883 O O . ASP B 1 41 ? -7.684 8.008 -6.465 1 97.88 41 ASP B O 1
ATOM 887 N N . ASN B 1 42 ? -8.547 5.926 -6.457 1 98.06 42 ASN B N 1
ATOM 888 C CA . ASN B 1 42 ? -9.516 6.211 -5.402 1 98.06 42 ASN B CA 1
ATOM 889 C C . ASN B 1 42 ? -8.828 6.57 -4.09 1 98.06 42 ASN B C 1
ATOM 891 O O . ASN B 1 42 ? -9.281 7.457 -3.365 1 98.06 42 ASN B O 1
ATOM 895 N N . ALA B 1 43 ? -7.727 5.84 -3.775 1 97 43 ALA B N 1
ATOM 896 C CA . ALA B 1 43 ? -6.949 6.113 -2.57 1 97 43 ALA B CA 1
ATOM 897 C C . ALA B 1 43 ? -6.453 7.559 -2.551 1 97 43 ALA B C 1
ATOM 899 O O . ALA B 1 43 ? -6.527 8.234 -1.522 1 97 43 ALA B O 1
ATOM 900 N N . GLN B 1 44 ? -5.883 7.957 -3.682 1 95.31 44 GLN B N 1
ATOM 901 C CA . GLN B 1 44 ? -5.363 9.312 -3.773 1 95.31 44 GLN B CA 1
ATOM 902 C C . GLN B 1 44 ? -6.473 10.344 -3.561 1 95.31 44 GLN B C 1
ATOM 904 O O . GLN B 1 44 ? -6.254 11.375 -2.918 1 95.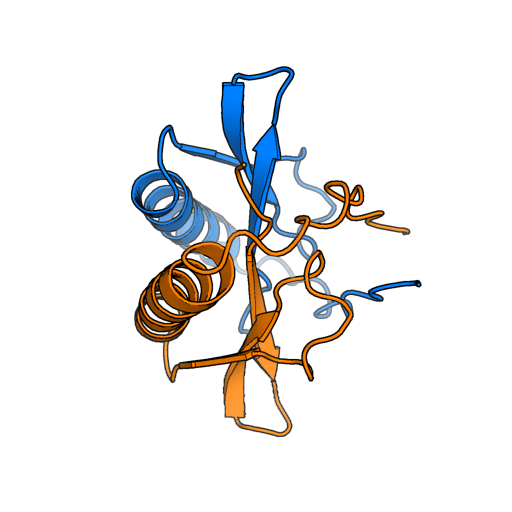31 44 GLN B O 1
ATOM 909 N N . GLN B 1 45 ? -7.582 10.125 -4.125 1 94.81 45 GLN B N 1
ATOM 910 C CA . GLN B 1 45 ? -8.719 11.016 -3.941 1 94.81 45 GLN B CA 1
ATOM 91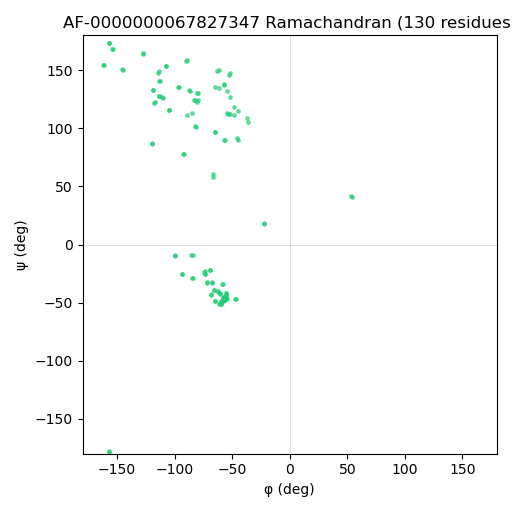1 C C . GLN B 1 45 ? -9.117 11.102 -2.471 1 94.81 45 GLN B C 1
ATOM 913 O O . GLN B 1 45 ? -9.328 12.203 -1.945 1 94.81 45 GLN B O 1
ATOM 918 N N . VAL B 1 46 ? -9.297 9.93 -1.833 1 93.12 46 VAL B N 1
ATOM 919 C CA . VAL B 1 46 ? -9.68 9.867 -0.426 1 93.12 46 VAL B CA 1
ATOM 920 C C . VAL B 1 46 ? -8.641 10.594 0.423 1 93.12 46 VAL B C 1
ATOM 922 O O . VAL B 1 46 ? -8.984 11.344 1.334 1 93.12 46 VAL B O 1
ATOM 925 N N . LEU B 1 47 ? -7.387 10.336 0.163 1 90.94 47 LEU B N 1
ATOM 926 C CA . LEU B 1 47 ? -6.305 11.008 0.881 1 90.94 47 LEU B CA 1
ATOM 927 C C . LEU B 1 47 ? -6.434 12.523 0.763 1 90.94 47 LEU B C 1
ATOM 929 O O . LEU B 1 47 ? -6.203 13.25 1.733 1 90.94 47 LEU B O 1
ATOM 933 N N . GLY B 1 48 ? -6.688 12.984 -0.449 1 89.69 48 GLY B N 1
ATOM 934 C CA . GLY B 1 48 ? -6.918 14.406 -0.65 1 89.69 48 GLY B CA 1
ATOM 935 C C . GLY B 1 48 ? -8.031 14.961 0.22 1 89.69 48 GLY B C 1
ATOM 936 O O . GLY B 1 48 ? -7.922 16.062 0.748 1 89.69 48 GLY B O 1
ATOM 937 N N . LEU B 1 49 ? -9.102 14.211 0.34 1 87.94 49 LEU B N 1
ATOM 938 C CA . LEU B 1 49 ? -10.258 14.609 1.134 1 87.94 49 LEU B CA 1
ATOM 939 C C . LEU B 1 49 ? -9.914 14.625 2.621 1 87.94 49 LEU B C 1
ATOM 941 O O . LEU B 1 49 ? -10.359 15.508 3.355 1 87.94 49 LEU B O 1
ATOM 945 N N . LEU B 1 50 ? -9.219 13.641 3.076 1 86 50 LEU B N 1
ATOM 946 C CA . LEU B 1 50 ? -8.891 13.484 4.488 1 86 50 LEU B CA 1
ATOM 947 C C . LEU B 1 50 ? -7.855 14.516 4.922 1 86 50 LEU B C 1
ATOM 949 O O . LEU B 1 50 ? -7.789 14.883 6.098 1 86 50 LEU B O 1
ATOM 953 N N . THR B 1 51 ? -7.035 14.867 4.109 1 83.5 51 THR B N 1
ATOM 954 C CA . THR B 1 51 ? -5.941 15.758 4.473 1 83.5 51 THR B CA 1
ATOM 955 C C . THR B 1 51 ? -6.309 17.203 4.191 1 83.5 51 THR B C 1
ATOM 957 O O . THR B 1 51 ? -5.586 18.125 4.582 1 83.5 51 THR B O 1
ATOM 960 N N . LYS B 1 52 ? -7.16 17.406 3.318 1 75 52 LYS B N 1
ATOM 961 C CA . LYS B 1 52 ? -7.625 18.781 3.182 1 75 52 LYS B CA 1
ATOM 962 C C . LYS B 1 52 ? -7.957 19.391 4.543 1 75 52 LYS B C 1
ATOM 964 O O . LYS B 1 52 ? -7.672 20.562 4.793 1 75 52 LYS B O 1
ATOM 969 N N . ASP B 1 53 ? -8.734 18.531 5.336 1 58.91 53 ASP B N 1
ATOM 970 C CA . ASP B 1 53 ? -9.086 19.094 6.637 1 58.91 53 ASP B CA 1
ATOM 971 C C . ASP B 1 53 ? -7.945 18.906 7.637 1 58.91 53 ASP B C 1
ATOM 973 O O . ASP B 1 53 ? -7.285 17.859 7.648 1 58.91 53 ASP B O 1
ATOM 977 N N . ASP B 1 54 ? -7.145 19.859 7.949 1 54.91 54 ASP B N 1
ATOM 978 C CA . ASP B 1 54 ? -6.047 20.062 8.883 1 54.91 54 ASP B CA 1
ATOM 979 C C . ASP B 1 54 ? -6.121 19.062 10.047 1 54.91 54 ASP B C 1
ATOM 981 O O . ASP B 1 54 ? -6.109 19.469 11.211 1 54.91 54 ASP B O 1
ATOM 985 N N . GLN B 1 55 ? -6.859 18.016 9.875 1 54.81 55 GLN B N 1
ATOM 986 C CA . GLN B 1 55 ? -6.844 17.25 11.117 1 54.81 55 GLN B CA 1
ATOM 987 C C . GLN B 1 55 ? -5.434 16.781 11.453 1 54.81 55 GLN B C 1
ATOM 989 O O . GLN B 1 55 ? -4.605 16.578 10.555 1 54.81 55 GLN B O 1
ATOM 994 N N . PRO B 1 56 ? -5.027 16.922 12.664 1 52.72 56 PRO B N 1
ATOM 995 C CA . PRO B 1 56 ? -3.695 16.516 13.109 1 52.72 56 PRO B CA 1
ATOM 996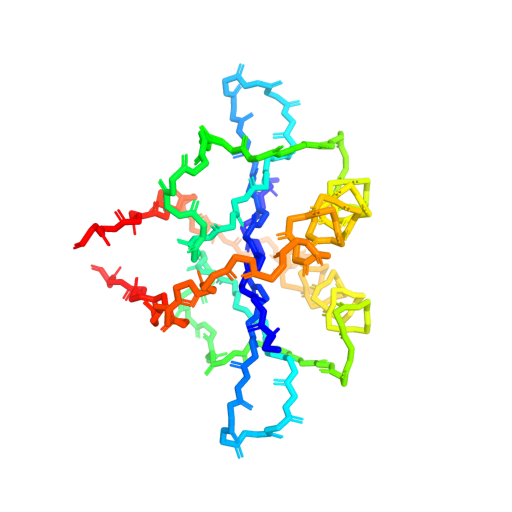 C C . PRO B 1 56 ? -3.303 15.125 12.609 1 52.72 56 PRO B C 1
ATOM 998 O O . PRO B 1 56 ? -4.082 14.18 12.734 1 52.72 56 PRO B O 1
ATOM 1001 N N . LEU B 1 57 ? -2.695 15.055 11.539 1 52.97 57 LEU B N 1
ATOM 1002 C CA . LEU B 1 57 ? -2.209 13.836 10.914 1 52.97 57 LEU B CA 1
ATOM 1003 C C . LEU B 1 57 ? -1.456 12.969 11.914 1 52.97 57 LEU B C 1
ATOM 1005 O O . LEU B 1 57 ? -0.62 13.477 12.672 1 52.97 57 LEU B O 1
ATOM 1009 N N . PRO B 1 58 ? -2.066 11.852 12.227 1 56.78 58 PRO B N 1
ATOM 1010 C CA . PRO B 1 58 ? -1.286 11.031 13.156 1 56.78 58 PRO B CA 1
ATOM 1011 C C . PRO B 1 58 ? 0.136 10.766 12.672 1 56.78 58 PRO B C 1
ATOM 1013 O O . PRO B 1 58 ? 0.413 10.891 11.469 1 56.78 58 PRO B O 1
ATOM 1016 N N . ASN B 1 59 ? 1.091 10.68 13.508 1 56.03 59 ASN B N 1
ATOM 1017 C CA . ASN B 1 59 ? 2.494 10.359 13.266 1 56.03 59 ASN B CA 1
ATOM 1018 C C . ASN B 1 59 ? 2.643 9.164 12.328 1 56.03 59 ASN B C 1
ATOM 1020 O O . ASN B 1 59 ? 1.902 8.188 12.438 1 56.03 59 ASN B O 1
ATOM 1024 N N . PRO B 1 60 ? 3.197 9.492 11.227 1 53.66 60 PRO B N 1
ATOM 1025 C CA . PRO B 1 60 ? 3.502 8.312 10.414 1 53.66 60 PRO B CA 1
ATOM 1026 C C . PRO B 1 60 ? 3.934 7.113 11.258 1 53.66 60 PRO B C 1
ATOM 1028 O O . PRO B 1 60 ? 4.773 7.254 12.148 1 53.66 60 PRO B O 1
ATOM 1031 N N . LYS B 1 61 ? 3.047 6.133 11.414 1 55.06 61 LYS B N 1
ATOM 1032 C CA . LYS B 1 61 ? 3.467 4.938 12.141 1 55.06 61 LYS B CA 1
ATOM 1033 C C . LYS B 1 61 ? 4.285 4.012 11.25 1 55.06 61 LYS B C 1
ATOM 1035 O O . LYS B 1 61 ? 3.922 3.775 10.094 1 55.06 61 LYS B O 1
ATOM 1040 N N . PRO B 1 62 ? 5.426 3.715 11.68 1 52 62 PRO B N 1
ATOM 1041 C CA . PRO B 1 62 ? 6.203 2.73 10.922 1 52 62 PRO B CA 1
ATOM 1042 C C . PRO B 1 62 ? 5.438 1.427 10.688 1 52 62 PRO B C 1
ATOM 1044 O O . PRO B 1 62 ? 4.707 0.971 11.57 1 52 62 PRO B O 1
ATOM 1047 N N . LEU B 1 63 ? 5.109 1.166 9.453 1 52.25 63 LEU B N 1
ATOM 1048 C CA . LEU B 1 63 ? 4.527 -0.136 9.148 1 52.25 63 LEU B CA 1
ATOM 1049 C C . LEU B 1 63 ? 5.449 -1.264 9.602 1 52.25 63 LEU B C 1
ATOM 1051 O O . LEU B 1 63 ? 6.621 -1.309 9.211 1 52.25 63 LEU B O 1
ATOM 1055 N N . LEU B 1 64 ? 5.309 -1.751 10.852 1 48.09 64 LEU B N 1
ATOM 1056 C CA . LEU B 1 64 ? 6.082 -2.91 11.281 1 48.09 64 LEU B CA 1
ATOM 1057 C C . LEU B 1 64 ? 5.695 -4.152 10.484 1 48.09 64 LEU B C 1
ATOM 1059 O O . LEU B 1 64 ? 4.512 -4.484 10.383 1 48.09 64 LEU B O 1
ATOM 1063 N N . PHE B 1 65 ? 6.438 -4.418 9.516 1 46.34 65 PHE B N 1
ATOM 1064 C CA . PHE B 1 65 ? 6.289 -5.711 8.852 1 46.34 65 PHE B CA 1
ATOM 1065 C C . PHE B 1 65 ? 6.691 -6.848 9.781 1 46.34 65 PHE B C 1
ATOM 1067 O O . PHE B 1 65 ? 7.82 -6.879 10.281 1 46.34 65 PHE B O 1
ATOM 1074 N N . MET B 1 66 ? 5.988 -6.891 10.93 1 37.06 66 MET B N 1
ATOM 1075 C CA . MET B 1 66 ? 6.484 -8.023 11.711 1 37.06 66 MET B CA 1
ATOM 1076 C C . MET B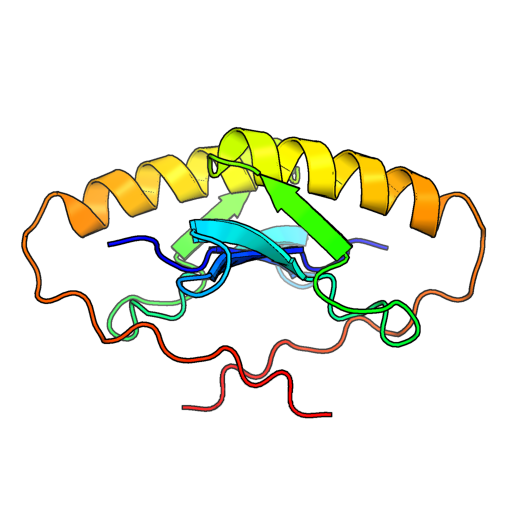 1 66 ? 6.434 -9.312 10.898 1 37.06 66 MET B C 1
ATOM 1078 O O . MET B 1 66 ? 5.449 -9.578 10.211 1 37.06 66 MET B O 1
ATOM 1082 N N . ALA B 1 67 ? 7.531 -10 10.938 1 35.28 67 ALA B N 1
ATOM 1083 C CA . ALA B 1 67 ? 7.68 -11.391 10.516 1 35.28 67 ALA B CA 1
ATOM 1084 C C . ALA B 1 67 ? 6.676 -12.297 11.227 1 35.28 67 ALA B C 1
ATOM 1086 O O . ALA B 1 67 ? 6.266 -12.008 12.352 1 35.28 67 ALA B O 1
#